Protein AF-A0A6G0QVW8-F1 (afdb_monomer)

Structure (mmCIF, N/CA/C/O backbone):
data_AF-A0A6G0QVW8-F1
#
_entry.id   AF-A0A6G0QVW8-F1
#
loop_
_atom_site.group_PDB
_atom_site.id
_atom_site.type_symbol
_atom_site.label_atom_id
_atom_site.label_alt_id
_atom_site.label_comp_id
_atom_site.label_asym_id
_atom_site.label_entity_id
_atom_site.label_seq_id
_atom_site.pdbx_PDB_ins_code
_atom_site.Cartn_x
_atom_site.Cartn_y
_atom_site.Cartn_z
_atom_site.occupancy
_atom_site.B_iso_or_equiv
_atom_site.auth_seq_id
_atom_site.auth_comp_id
_atom_site.auth_asym_id
_atom_site.auth_atom_id
_atom_site.pdbx_PDB_model_num
ATOM 1 N N . MET A 1 1 ? 10.914 24.239 -12.287 1.00 34.50 1 MET A N 1
ATOM 2 C CA . MET A 1 1 ? 11.666 23.550 -13.359 1.00 34.50 1 MET A CA 1
ATOM 3 C C . MET A 1 1 ? 11.267 22.083 -13.324 1.00 34.50 1 MET A C 1
ATOM 5 O O . MET A 1 1 ? 11.400 21.475 -12.271 1.00 34.50 1 MET A O 1
ATOM 9 N N . SER A 1 2 ? 10.661 21.552 -14.392 1.00 44.59 2 SER A N 1
ATOM 10 C CA . SER A 1 2 ? 10.109 20.190 -14.392 1.00 44.59 2 SER A CA 1
ATOM 11 C C . SER A 1 2 ? 11.240 19.161 -14.457 1.00 44.59 2 SER A C 1
ATOM 13 O O . SER A 1 2 ? 12.016 19.177 -15.412 1.00 44.59 2 SER A O 1
ATOM 15 N N . GLY A 1 3 ? 11.334 18.271 -13.469 1.00 45.84 3 GLY A N 1
ATOM 16 C CA . GLY A 1 3 ? 12.293 17.167 -13.465 1.00 45.84 3 GLY A CA 1
ATOM 17 C C . GLY A 1 3 ? 11.928 16.127 -14.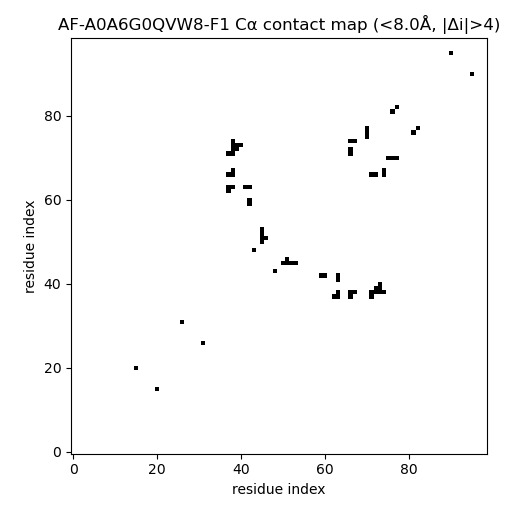522 1.00 45.84 3 GLY A C 1
ATOM 18 O O . GLY A 1 3 ? 11.253 15.146 -14.224 1.00 45.84 3 GLY A O 1
ATOM 19 N N . GLN A 1 4 ? 12.343 16.347 -15.770 1.00 46.50 4 GLN A N 1
ATOM 20 C CA . GLN A 1 4 ? 12.344 15.291 -16.774 1.00 46.50 4 GLN A CA 1
ATOM 21 C C . GLN A 1 4 ? 13.353 14.234 -16.326 1.00 46.50 4 GLN A C 1
ATOM 23 O O . GLN A 1 4 ? 14.554 14.490 -16.276 1.00 46.50 4 GLN A O 1
ATOM 28 N N . ALA A 1 5 ? 12.858 13.045 -15.983 1.00 47.91 5 ALA A N 1
ATOM 29 C CA . ALA A 1 5 ? 13.703 11.879 -15.792 1.00 47.91 5 ALA A CA 1
ATOM 30 C C . ALA A 1 5 ? 14.532 11.682 -17.069 1.00 47.91 5 ALA A C 1
ATOM 32 O O . ALA A 1 5 ? 13.962 11.460 -18.142 1.00 47.91 5 ALA A O 1
ATOM 33 N N . LEU A 1 6 ? 15.861 11.786 -16.956 1.00 47.53 6 LEU A N 1
ATOM 34 C CA . LEU A 1 6 ? 16.797 11.403 -18.007 1.00 47.53 6 LEU A CA 1
ATOM 35 C C . LEU A 1 6 ? 16.505 9.946 -18.372 1.00 47.53 6 LEU A C 1
ATOM 37 O O . LEU A 1 6 ? 16.933 9.011 -17.697 1.00 47.53 6 LEU A O 1
ATOM 41 N N . ARG A 1 7 ? 15.727 9.742 -19.437 1.00 54.81 7 ARG A N 1
ATOM 42 C CA . ARG A 1 7 ? 15.631 8.440 -20.083 1.00 54.81 7 ARG A CA 1
ATOM 43 C C . ARG A 1 7 ? 17.016 8.177 -20.648 1.00 54.81 7 ARG A C 1
ATOM 45 O O . ARG A 1 7 ? 17.372 8.761 -21.665 1.00 54.81 7 ARG A O 1
ATOM 52 N N . LEU A 1 8 ? 17.793 7.337 -19.966 1.00 56.69 8 LEU A N 1
ATOM 53 C CA . LEU A 1 8 ? 18.983 6.718 -20.538 1.00 56.69 8 LEU A CA 1
ATOM 54 C C . LEU A 1 8 ? 18.531 6.024 -21.826 1.00 56.69 8 LEU A C 1
ATOM 56 O O . LEU A 1 8 ? 17.899 4.966 -21.786 1.00 56.69 8 LEU A O 1
ATOM 60 N N . ALA A 1 9 ? 18.746 6.689 -22.959 1.00 53.59 9 ALA A N 1
ATOM 61 C CA . ALA A 1 9 ? 18.467 6.129 -24.264 1.00 53.59 9 ALA A CA 1
ATOM 62 C C . ALA A 1 9 ? 19.363 4.899 -24.407 1.00 53.59 9 ALA A C 1
ATOM 64 O O . ALA A 1 9 ? 20.585 5.006 -24.328 1.00 53.59 9 ALA A O 1
ATOM 65 N N . ARG A 1 10 ? 18.750 3.720 -24.542 1.00 58.16 10 ARG A N 1
ATOM 66 C CA . ARG A 1 10 ? 19.502 2.506 -24.847 1.00 58.16 10 ARG A CA 1
ATOM 67 C C . ARG A 1 10 ? 20.135 2.670 -26.222 1.00 58.16 10 ARG A C 1
ATOM 69 O O . ARG A 1 10 ? 19.403 2.895 -27.184 1.00 58.16 10 ARG A O 1
ATOM 76 N N . SER A 1 11 ? 21.454 2.519 -26.314 1.00 60.81 11 SER A N 1
ATOM 77 C CA . SER A 1 11 ? 22.100 2.333 -27.616 1.00 60.81 11 SER A CA 1
ATOM 78 C C . SER A 1 11 ? 21.628 0.993 -28.194 1.00 60.81 11 SER A C 1
ATOM 80 O O . SER A 1 11 ? 21.491 0.035 -27.424 1.00 60.81 11 SER A O 1
ATOM 82 N N . PRO A 1 12 ? 21.363 0.881 -29.505 1.00 63.81 12 PRO A N 1
ATOM 83 C CA . PRO A 1 12 ? 20.959 -0.383 -30.127 1.00 63.81 12 PRO A CA 1
ATOM 84 C C . PRO A 1 12 ? 21.976 -1.527 -29.928 1.00 63.81 12 PRO A C 1
ATOM 86 O O . PRO A 1 12 ? 21.599 -2.693 -29.994 1.00 63.81 12 PRO A O 1
ATOM 89 N N . GLU A 1 13 ? 23.230 -1.212 -29.598 1.00 68.38 13 GLU A N 1
ATOM 90 C CA . GLU A 1 13 ? 24.313 -2.155 -29.292 1.00 68.38 13 GLU A CA 1
ATOM 91 C C . GLU A 1 13 ? 24.300 -2.675 -27.843 1.00 68.38 13 GLU A C 1
ATOM 93 O O . GLU A 1 13 ? 25.033 -3.608 -27.512 1.00 68.38 13 GLU A O 1
ATOM 98 N N . GLN A 1 14 ? 23.490 -2.095 -26.949 1.00 67.38 14 GLN A N 1
ATOM 99 C CA . GLN A 1 14 ? 23.433 -2.530 -25.552 1.00 67.38 14 GLN A CA 1
ATOM 100 C C . GLN A 1 14 ? 22.645 -3.835 -25.415 1.00 67.38 14 GLN A C 1
ATOM 102 O O . GLN A 1 14 ? 21.409 -3.857 -25.367 1.00 67.38 14 GLN A O 1
ATOM 107 N N . SER A 1 15 ? 23.377 -4.939 -25.288 1.00 74.31 15 SER A N 1
ATOM 108 C CA . SER A 1 15 ? 22.825 -6.220 -24.862 1.00 74.31 15 SER A CA 1
ATOM 109 C C . SER A 1 15 ? 22.499 -6.201 -23.364 1.00 74.31 15 SER A C 1
ATOM 111 O O . SER A 1 15 ? 23.031 -5.413 -22.581 1.00 74.31 15 SER A O 1
ATOM 113 N N . ASN A 1 16 ? 21.545 -7.038 -22.951 1.00 80.75 16 ASN A N 1
ATOM 114 C CA . ASN A 1 16 ? 21.270 -7.217 -21.529 1.00 80.75 16 ASN A CA 1
ATOM 115 C C . ASN A 1 16 ? 22.464 -7.908 -20.873 1.00 80.75 16 ASN A C 1
ATOM 117 O O . ASN A 1 16 ? 22.942 -8.914 -21.399 1.00 80.75 16 ASN A O 1
ATOM 121 N N . GLU A 1 17 ? 22.862 -7.437 -19.694 1.00 85.81 17 GLU A N 1
ATOM 122 C CA . GLU A 1 17 ? 23.750 -8.214 -18.836 1.00 85.81 17 GLU A CA 1
ATOM 123 C C . GLU A 1 17 ? 23.143 -9.602 -18.564 1.00 85.81 17 GLU A C 1
ATOM 125 O O . GLU A 1 17 ? 21.905 -9.747 -18.537 1.00 85.81 17 GLU A O 1
ATOM 130 N N . PRO A 1 18 ? 23.983 -10.633 -18.357 1.00 87.50 18 PRO A N 1
ATOM 131 C CA . PRO A 1 18 ? 23.515 -11.951 -17.955 1.00 87.50 18 PRO A CA 1
ATOM 132 C C . PRO A 1 18 ? 22.513 -11.841 -16.799 1.00 87.50 18 PRO A C 1
ATOM 134 O O . PRO A 1 18 ? 22.715 -11.092 -15.850 1.00 87.50 18 PRO A O 1
ATOM 137 N N . TYR A 1 19 ? 21.401 -12.569 -16.897 1.00 84.69 19 TYR A N 1
ATOM 138 C CA . TYR A 1 19 ? 20.294 -12.573 -15.927 1.00 84.69 19 TYR A CA 1
ATOM 139 C C . TYR A 1 19 ? 19.463 -11.284 -15.793 1.00 84.69 19 TYR A C 1
ATOM 141 O O . TYR A 1 19 ? 18.382 -11.359 -15.214 1.00 84.69 19 TYR A O 1
ATOM 149 N N . ALA A 1 20 ? 19.836 -10.142 -16.383 1.00 82.81 20 ALA A N 1
ATOM 150 C CA . ALA A 1 20 ? 19.077 -8.892 -16.223 1.00 82.81 20 ALA A CA 1
ATOM 151 C C . ALA A 1 20 ? 17.607 -9.016 -16.678 1.00 82.81 20 ALA A C 1
ATOM 153 O O . ALA A 1 20 ? 16.679 -8.562 -16.001 1.00 82.81 20 ALA A O 1
ATOM 154 N N . TRP A 1 21 ? 17.367 -9.695 -17.805 1.00 82.69 21 TRP A N 1
ATOM 155 C CA . TRP A 1 21 ? 16.006 -9.961 -18.282 1.00 82.69 21 TRP A CA 1
ATOM 156 C C . TRP A 1 21 ? 15.268 -10.972 -17.395 1.00 82.69 21 TRP A C 1
ATOM 158 O O . TRP A 1 21 ? 14.102 -10.757 -17.060 1.00 82.69 21 TRP A O 1
ATOM 168 N N . ALA A 1 22 ? 15.951 -12.039 -16.969 1.00 85.38 22 ALA A N 1
ATOM 169 C CA . ALA A 1 22 ? 15.371 -13.069 -16.111 1.00 85.38 22 ALA A CA 1
ATOM 170 C C . ALA A 1 22 ? 14.924 -12.488 -14.759 1.00 85.38 22 ALA A C 1
ATOM 172 O O . ALA A 1 22 ? 13.785 -12.711 -14.349 1.00 85.38 22 ALA A O 1
ATOM 173 N N . SER A 1 23 ? 15.760 -11.660 -14.126 1.00 83.94 23 SER A N 1
ATOM 174 C CA . SER A 1 23 ? 15.455 -10.970 -12.868 1.00 83.94 23 SER A CA 1
ATOM 175 C C . SER A 1 23 ? 14.257 -10.028 -13.007 1.00 83.94 23 SER A C 1
ATOM 177 O O . SER A 1 23 ? 13.334 -10.064 -12.190 1.00 83.94 23 SER A O 1
ATOM 179 N N . ARG A 1 24 ? 14.196 -9.239 -14.091 1.00 84.38 24 ARG A N 1
ATOM 180 C CA . ARG A 1 24 ? 13.047 -8.362 -14.372 1.00 84.38 24 ARG A CA 1
ATOM 181 C C . ARG A 1 24 ? 11.751 -9.155 -14.547 1.00 84.38 24 ARG A C 1
ATOM 18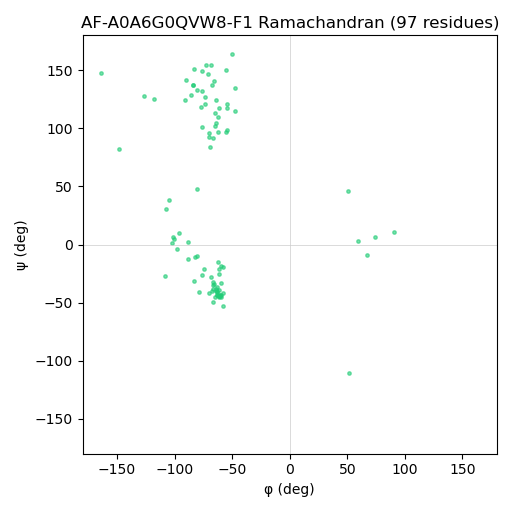3 O O . ARG A 1 24 ? 10.709 -8.757 -14.029 1.00 84.38 24 ARG A O 1
ATOM 190 N N . VAL A 1 25 ? 11.793 -10.260 -15.291 1.00 85.69 25 VAL A N 1
ATOM 191 C CA . VAL A 1 25 ? 10.615 -11.108 -15.529 1.00 85.69 25 VAL A CA 1
ATOM 192 C C . VAL A 1 25 ? 10.166 -11.803 -14.247 1.00 85.69 25 VAL A C 1
ATOM 194 O O . VAL A 1 25 ? 8.962 -11.873 -13.998 1.00 85.69 25 VAL A O 1
ATOM 197 N N . HIS A 1 26 ? 11.104 -12.271 -13.424 1.00 85.19 26 HIS A N 1
ATOM 198 C CA . HIS A 1 26 ? 10.812 -12.887 -12.133 1.00 85.19 26 HIS A CA 1
ATOM 199 C C . HIS A 1 26 ? 10.038 -11.925 -11.221 1.00 85.19 26 HIS A C 1
ATOM 201 O O . HIS A 1 26 ? 8.922 -12.239 -10.8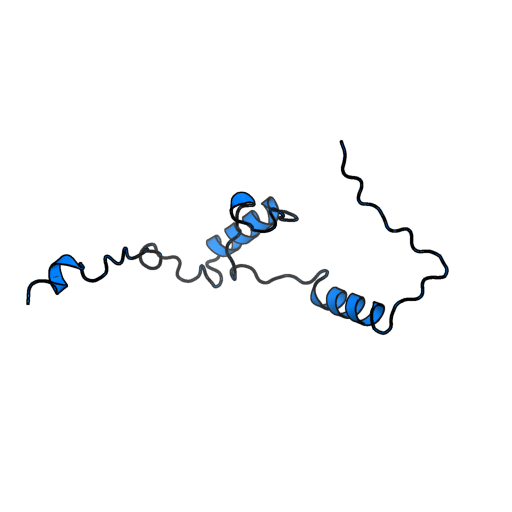05 1.00 85.19 26 HIS A O 1
ATOM 207 N N . LEU A 1 27 ? 10.558 -10.710 -11.017 1.00 82.19 27 LEU A N 1
ATOM 208 C CA . LEU A 1 27 ? 9.885 -9.688 -10.209 1.00 82.19 27 LEU A CA 1
ATOM 209 C C . LEU A 1 27 ? 8.547 -9.257 -10.813 1.00 82.19 27 LEU A C 1
ATOM 211 O O . LEU A 1 27 ? 7.563 -9.110 -10.094 1.00 82.19 27 LEU A O 1
ATOM 215 N N . ARG A 1 28 ? 8.459 -9.114 -12.142 1.00 78.62 28 ARG A N 1
ATOM 216 C CA . ARG A 1 28 ? 7.192 -8.775 -12.803 1.00 78.62 28 ARG A CA 1
ATOM 217 C C . ARG A 1 28 ? 6.109 -9.821 -12.526 1.00 78.62 28 ARG A C 1
ATOM 219 O O . ARG A 1 28 ? 4.975 -9.443 -12.259 1.00 78.62 28 ARG A O 1
ATOM 226 N N . ARG A 1 29 ? 6.443 -11.115 -12.584 1.00 81.06 29 ARG A N 1
ATOM 227 C CA . ARG A 1 29 ? 5.494 -12.214 -12.322 1.00 81.06 29 ARG A CA 1
ATOM 228 C C . ARG A 1 29 ? 5.015 -12.248 -10.870 1.00 81.06 29 ARG A C 1
ATOM 230 O O . ARG A 1 29 ? 3.871 -12.629 -10.627 1.00 81.06 29 ARG A O 1
ATOM 237 N N . LEU A 1 30 ? 5.883 -11.870 -9.933 1.00 75.94 30 LEU A N 1
ATOM 238 C CA . LEU A 1 30 ? 5.561 -11.828 -8.508 1.00 75.94 30 LEU A CA 1
ATOM 239 C C . LEU A 1 30 ? 4.747 -10.589 -8.126 1.00 75.94 30 LEU A C 1
ATOM 241 O O . LEU A 1 30 ? 3.812 -10.703 -7.340 1.00 75.94 30 LEU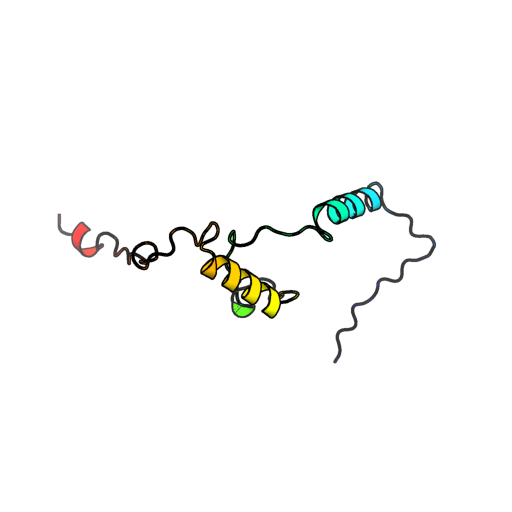 A O 1
ATOM 245 N N . CYS A 1 31 ? 5.081 -9.425 -8.684 1.00 72.75 31 CYS A N 1
ATOM 246 C CA . CYS A 1 31 ? 4.611 -8.146 -8.151 1.00 72.75 31 CYS A CA 1
ATOM 247 C C . CYS A 1 31 ? 3.552 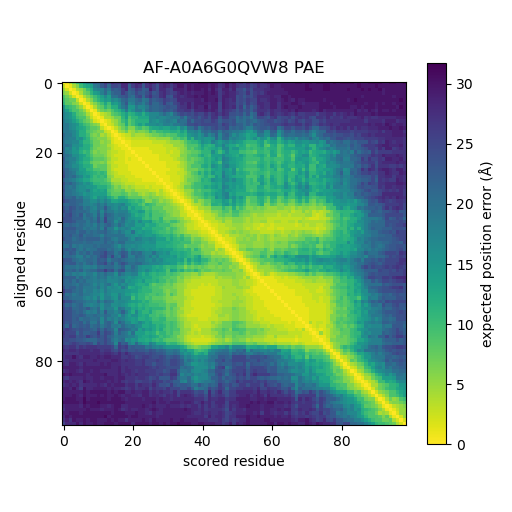-7.448 -9.017 1.00 72.75 31 CYS A C 1
ATOM 249 O O . CYS A 1 31 ? 2.759 -6.672 -8.494 1.00 72.75 31 CYS A O 1
ATOM 251 N N . VAL A 1 32 ? 3.512 -7.679 -10.335 1.00 74.31 32 VAL A N 1
ATOM 252 C CA . VAL A 1 32 ? 2.616 -6.924 -11.230 1.00 74.31 32 VAL A CA 1
ATOM 253 C C . VAL A 1 32 ? 1.270 -7.631 -11.379 1.00 74.31 32 VAL A C 1
ATOM 255 O O . VAL A 1 32 ? 1.208 -8.787 -11.789 1.00 74.31 32 VAL A O 1
ATOM 258 N N . GLY A 1 33 ? 0.180 -6.917 -11.076 1.00 69.56 33 GLY A N 1
ATOM 259 C CA . GLY A 1 33 ? -1.197 -7.405 -11.238 1.00 69.56 33 GLY A CA 1
ATOM 260 C C . GLY A 1 33 ? -1.643 -8.438 -10.196 1.00 69.56 33 GLY A C 1
ATOM 261 O O . GLY A 1 33 ? -2.732 -8.998 -10.313 1.00 69.56 33 GLY A O 1
ATOM 262 N N . LYS A 1 34 ? -0.818 -8.711 -9.180 1.00 70.38 34 LYS A N 1
ATOM 263 C CA . LYS A 1 34 ? -1.213 -9.518 -8.023 1.00 70.38 34 LYS A CA 1
ATOM 264 C C . LYS A 1 34 ? -1.926 -8.633 -7.005 1.00 70.38 34 LYS A C 1
ATOM 266 O O . LYS A 1 34 ? -1.486 -7.522 -6.726 1.00 70.38 34 LYS A O 1
ATOM 271 N N . HIS A 1 35 ? -3.014 -9.148 -6.444 1.00 66.19 35 HIS A N 1
ATOM 272 C CA . HIS A 1 35 ? -3.715 -8.493 -5.347 1.00 66.19 35 HIS A CA 1
ATOM 273 C C . HIS A 1 35 ? -2.924 -8.725 -4.059 1.00 66.19 35 HIS A C 1
ATOM 275 O O . HIS A 1 35 ? -2.712 -9.870 -3.652 1.00 66.19 35 HIS A O 1
ATOM 281 N N . ALA A 1 36 ? -2.459 -7.645 -3.438 1.00 68.19 36 ALA A N 1
ATOM 282 C CA . ALA A 1 36 ? -1.902 -7.708 -2.097 1.00 68.19 36 ALA A CA 1
ATOM 283 C C . ALA A 1 36 ? -3.030 -7.971 -1.088 1.00 68.19 36 ALA A C 1
ATOM 285 O O . ALA A 1 36 ? -4.162 -7.526 -1.280 1.00 68.19 36 ALA A O 1
ATOM 286 N N . ARG A 1 37 ? -2.733 -8.704 -0.010 1.00 71.06 37 ARG A N 1
ATOM 287 C CA . ARG A 1 37 ? -3.702 -8.899 1.074 1.00 71.06 37 ARG A CA 1
ATOM 288 C C . ARG A 1 37 ? -3.779 -7.627 1.917 1.00 71.06 37 ARG A C 1
ATOM 290 O O . ARG A 1 37 ? -2.749 -7.088 2.313 1.00 71.06 37 ARG A O 1
ATOM 297 N N . THR A 1 38 ? -4.993 -7.172 2.199 1.00 79.00 38 THR A N 1
ATOM 298 C CA . THR A 1 38 ? -5.274 -5.976 3.006 1.00 79.00 38 THR A CA 1
ATOM 299 C C . THR A 1 38 ? -5.241 -6.297 4.503 1.00 79.00 38 TH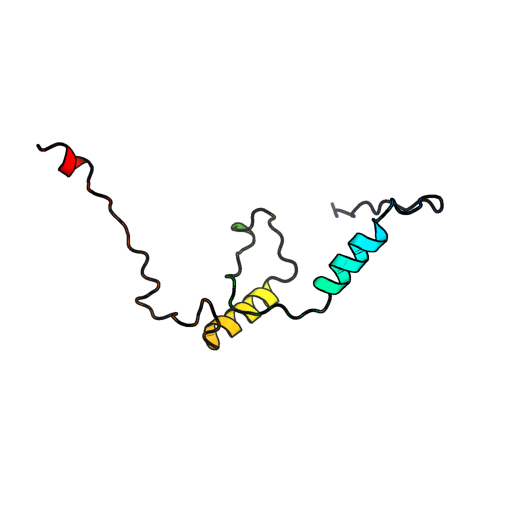R A C 1
ATOM 301 O O . THR A 1 38 ? -5.582 -7.413 4.890 1.00 79.00 38 THR A O 1
ATOM 304 N N . GLY A 1 39 ? -4.882 -5.326 5.350 1.00 79.94 39 GLY A N 1
ATOM 305 C CA . GLY A 1 39 ? -4.903 -5.484 6.815 1.00 79.94 39 GLY A CA 1
ATOM 306 C C . GLY A 1 39 ? -3.608 -6.003 7.451 1.00 79.94 39 GLY A C 1
ATOM 307 O O . GLY A 1 39 ? -3.603 -6.347 8.626 1.00 79.94 39 GLY A O 1
ATOM 308 N N . TYR A 1 40 ? -2.507 -6.072 6.701 1.00 82.38 40 TYR A N 1
ATOM 309 C CA . TYR A 1 40 ? -1.188 -6.470 7.223 1.00 82.38 40 TYR A CA 1
ATOM 310 C C . TYR A 1 40 ? -0.239 -5.287 7.470 1.00 82.38 40 TYR A C 1
ATOM 312 O O . TYR A 1 40 ? 0.912 -5.487 7.849 1.00 82.38 40 TYR A O 1
ATOM 320 N N . GLY A 1 41 ? -0.690 -4.056 7.233 1.00 81.31 41 GLY A N 1
ATOM 321 C CA . GLY A 1 41 ? 0.112 -2.863 7.461 1.00 81.31 41 GLY A CA 1
ATOM 322 C C . GLY A 1 41 ? -0.739 -1.602 7.492 1.00 81.31 41 GLY A C 1
ATOM 323 O O . GLY A 1 41 ? -1.735 -1.510 6.774 1.00 81.31 41 GLY A O 1
ATOM 324 N N . LYS A 1 42 ? -0.299 -0.644 8.311 1.00 83.38 42 LYS A N 1
ATOM 325 C CA . LYS A 1 42 ? -0.873 0.698 8.424 1.00 83.38 42 LYS A CA 1
ATOM 326 C C . LYS A 1 42 ? -0.291 1.611 7.347 1.00 83.38 42 LYS A C 1
ATOM 328 O O . LYS A 1 42 ? 0.927 1.594 7.128 1.00 83.38 42 LYS A O 1
ATOM 333 N N . VAL A 1 43 ? -1.122 2.425 6.702 1.00 84.88 43 VAL A N 1
ATOM 334 C CA . VAL A 1 43 ? -0.640 3.384 5.699 1.00 84.88 43 VAL A CA 1
ATOM 335 C C . VAL A 1 43 ? 0.059 4.535 6.417 1.00 84.88 43 VAL A C 1
ATOM 337 O O . VAL A 1 43 ? -0.474 5.132 7.351 1.00 84.88 43 VAL A O 1
ATOM 340 N N . LYS A 1 44 ? 1.296 4.827 6.006 1.00 81.44 44 LYS A N 1
ATOM 341 C CA . LYS A 1 44 ? 2.066 5.963 6.523 1.00 81.44 44 LYS A CA 1
ATOM 342 C C . LYS A 1 44 ? 1.806 7.195 5.675 1.00 81.44 44 LYS A C 1
ATOM 344 O O . LYS A 1 44 ? 1.741 7.097 4.448 1.00 81.44 44 LYS A O 1
ATOM 349 N N . THR A 1 45 ? 1.725 8.349 6.328 1.00 77.06 45 THR A N 1
ATOM 350 C CA . THR A 1 45 ? 1.702 9.628 5.617 1.00 77.06 45 THR A CA 1
ATOM 351 C C . THR A 1 45 ? 3.076 9.877 4.976 1.00 77.06 45 THR A C 1
ATOM 353 O O . THR A 1 45 ? 4.081 9.313 5.428 1.00 77.06 45 THR A O 1
ATOM 356 N N . PRO A 1 46 ? 3.169 10.668 3.897 1.00 73.56 46 PRO A N 1
ATOM 357 C CA . PRO A 1 46 ? 4.442 10.911 3.223 1.00 73.56 46 PRO A CA 1
ATOM 358 C C . PRO A 1 46 ? 5.466 11.598 4.136 1.00 73.56 46 PRO A C 1
ATOM 360 O O . PRO A 1 46 ? 6.655 11.358 3.971 1.00 73.56 46 PRO A O 1
ATOM 363 N N . GLU A 1 47 ? 5.030 12.343 5.153 1.00 76.88 47 GLU A N 1
ATOM 364 C CA . GLU A 1 47 ? 5.892 12.937 6.186 1.00 76.88 47 GLU A CA 1
ATOM 365 C C . GLU A 1 47 ? 6.517 11.879 7.109 1.00 76.88 47 GLU A C 1
ATOM 367 O O . GLU A 1 47 ? 7.601 12.074 7.650 1.00 76.88 47 GLU A O 1
ATOM 372 N N . GLN A 1 48 ? 5.839 10.742 7.288 1.00 74.25 48 GLN A N 1
ATOM 373 C CA . GLN A 1 48 ? 6.324 9.593 8.059 1.00 74.25 48 GLN A CA 1
ATOM 374 C C . GLN A 1 48 ? 7.137 8.610 7.204 1.00 74.25 48 GLN A C 1
ATOM 376 O O . GLN A 1 48 ? 7.750 7.677 7.736 1.00 74.25 48 GLN A O 1
ATOM 381 N N . SER A 1 49 ? 7.099 8.761 5.878 1.00 76.06 49 SER A N 1
ATOM 382 C CA . SER A 1 49 ? 7.814 7.903 4.943 1.00 76.06 49 SER A CA 1
ATOM 383 C C . SER A 1 49 ? 9.237 8.409 4.747 1.00 76.06 49 SER A C 1
ATOM 385 O O . SER A 1 49 ? 9.455 9.561 4.388 1.00 76.06 49 SER A O 1
ATOM 387 N N . ARG A 1 50 ? 10.221 7.518 4.909 1.00 70.81 50 ARG A N 1
ATOM 388 C CA . ARG A 1 50 ? 11.634 7.831 4.645 1.00 70.81 50 ARG A CA 1
ATOM 389 C C . ARG A 1 50 ? 11.869 8.265 3.196 1.00 70.81 50 ARG A C 1
ATOM 391 O O . ARG A 1 50 ? 12.730 9.099 2.942 1.00 70.81 50 ARG A O 1
ATOM 398 N N . ASP A 1 51 ? 11.093 7.705 2.274 1.00 71.44 51 ASP A N 1
ATOM 399 C CA . ASP A 1 51 ? 11.259 7.915 0.838 1.00 71.44 51 ASP A CA 1
ATOM 400 C C . ASP A 1 51 ? 10.307 8.993 0.292 1.00 71.44 51 ASP A C 1
ATOM 402 O O . ASP A 1 51 ? 10.351 9.305 -0.896 1.00 71.44 51 ASP A O 1
ATOM 406 N N . GLY A 1 52 ? 9.412 9.538 1.133 1.00 65.12 52 GLY A N 1
ATOM 407 C CA . GLY A 1 52 ? 8.455 10.597 0.778 1.00 65.12 52 GLY A CA 1
ATOM 408 C C . GLY A 1 52 ? 7.470 10.255 -0.350 1.00 65.12 52 GLY A C 1
ATOM 409 O O . GLY A 1 52 ? 6.683 11.106 -0.756 1.00 65.12 52 GLY A O 1
ATOM 410 N N . ALA A 1 53 ? 7.500 9.028 -0.871 1.00 64.31 53 ALA A N 1
ATOM 411 C CA . ALA A 1 53 ? 6.753 8.626 -2.053 1.00 64.31 53 ALA A CA 1
ATOM 412 C C . ALA A 1 53 ? 5.738 7.527 -1.722 1.00 64.31 53 ALA A C 1
ATOM 414 O O . ALA A 1 53 ? 6.080 6.459 -1.215 1.00 64.31 53 ALA A O 1
ATOM 415 N N . CYS A 1 54 ? 4.479 7.781 -2.071 1.00 70.31 54 CYS A N 1
ATOM 416 C CA . CYS A 1 54 ? 3.423 6.781 -2.159 1.00 70.31 54 CYS A CA 1
ATOM 417 C C . CYS A 1 54 ? 2.811 6.892 -3.558 1.00 70.31 54 CYS 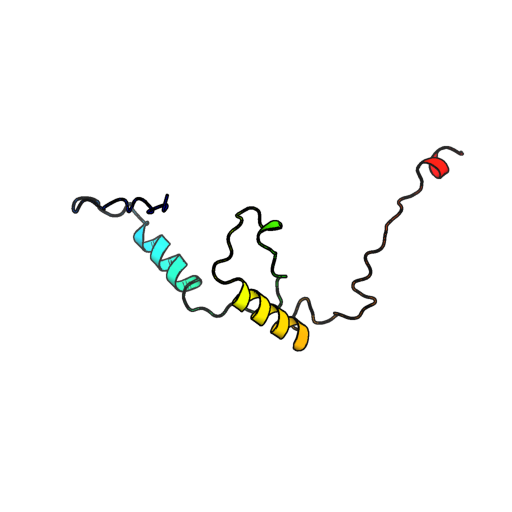A C 1
ATOM 419 O O . CYS A 1 54 ? 2.457 7.992 -3.974 1.00 70.31 54 CYS A O 1
ATOM 421 N N . VAL A 1 55 ? 2.723 5.778 -4.293 1.00 72.44 55 VAL A N 1
ATOM 422 C CA . VAL A 1 55 ? 2.273 5.788 -5.699 1.00 72.44 55 VAL A CA 1
ATOM 423 C C . VAL A 1 55 ? 0.817 6.247 -5.825 1.00 72.44 55 VAL A C 1
ATOM 425 O O . VAL A 1 55 ? 0.514 7.010 -6.730 1.00 72.44 55 VAL A O 1
ATOM 428 N N . ASP A 1 56 ? -0.059 5.811 -4.914 1.00 82.56 56 ASP A N 1
ATOM 429 C CA . ASP A 1 56 ? -1.486 6.160 -4.882 1.00 82.56 56 ASP A CA 1
ATOM 430 C C . ASP A 1 56 ? -1.972 6.197 -3.418 1.00 82.56 56 ASP A C 1
ATOM 432 O O . ASP A 1 56 ? -2.533 5.227 -2.902 1.00 82.56 56 ASP A O 1
ATOM 436 N N . MET A 1 57 ? -1.736 7.313 -2.722 1.00 81.12 57 MET A N 1
ATOM 437 C CA . MET A 1 57 ? -2.061 7.441 -1.292 1.00 81.12 57 MET A CA 1
ATOM 438 C C . MET A 1 57 ? -3.558 7.284 -1.012 1.00 81.12 57 MET A C 1
ATOM 440 O O . MET A 1 57 ? -3.940 6.563 -0.096 1.00 81.12 57 MET A O 1
ATOM 444 N N . GLU A 1 58 ? -4.405 7.908 -1.828 1.00 84.69 58 GLU A N 1
ATOM 445 C CA . GLU A 1 58 ? -5.860 7.855 -1.667 1.00 84.69 58 GLU A CA 1
ATOM 446 C C . GLU A 1 58 ? -6.387 6.415 -1.740 1.00 84.69 58 GLU A C 1
ATOM 448 O O . GLU A 1 58 ? -7.152 5.984 -0.878 1.00 84.69 58 GLU A O 1
ATOM 453 N N . LYS A 1 59 ? -5.914 5.626 -2.713 1.00 85.25 59 LYS A N 1
ATOM 454 C CA . LYS A 1 59 ? -6.308 4.216 -2.833 1.00 85.25 59 LYS A CA 1
ATOM 455 C C . LYS A 1 59 ? -5.790 3.379 -1.671 1.00 85.25 59 LYS A C 1
ATOM 457 O O . LYS A 1 59 ? -6.502 2.496 -1.204 1.00 85.25 59 LYS A O 1
ATOM 462 N N . MET A 1 60 ? -4.570 3.640 -1.198 1.00 85.06 60 MET A N 1
ATOM 463 C CA . MET A 1 60 ? -4.019 2.936 -0.036 1.00 85.06 60 MET A CA 1
ATOM 464 C C . MET A 1 60 ? -4.851 3.210 1.222 1.00 85.06 60 MET A C 1
ATOM 466 O O . MET A 1 60 ? -5.191 2.266 1.931 1.00 85.06 60 MET A O 1
ATOM 470 N N . LEU A 1 61 ? -5.251 4.465 1.451 1.00 87.12 61 LEU A N 1
ATOM 471 C CA . LEU A 1 61 ? -6.128 4.851 2.563 1.00 87.12 61 LEU A CA 1
ATOM 472 C C . LEU A 1 61 ? -7.518 4.209 2.455 1.00 87.12 61 LEU A C 1
ATOM 474 O O . LEU A 1 61 ? -8.047 3.718 3.447 1.00 87.12 61 LEU A O 1
ATOM 478 N N . GLN A 1 62 ? -8.097 4.141 1.252 1.00 87.94 62 GLN A N 1
ATOM 479 C CA . GLN A 1 62 ? -9.363 3.432 1.032 1.00 87.94 62 GLN A CA 1
ATOM 480 C C . GLN A 1 62 ? -9.248 1.941 1.388 1.00 87.94 62 GLN A C 1
ATOM 482 O O . GLN A 1 62 ? -10.116 1.399 2.069 1.00 87.94 62 GLN A O 1
ATOM 487 N N . GLN A 1 63 ? -8.168 1.274 0.970 1.00 87.56 63 GLN A N 1
ATOM 488 C CA . GLN A 1 63 ? -7.933 -0.139 1.291 1.00 87.56 63 GLN A CA 1
ATOM 489 C C . GLN A 1 63 ? -7.693 -0.370 2.789 1.00 87.56 63 GLN A C 1
ATOM 491 O O . GLN A 1 63 ? -8.123 -1.387 3.333 1.00 87.56 63 GLN A O 1
ATOM 496 N N . GLU A 1 64 ? -7.037 0.571 3.466 1.00 87.88 64 GL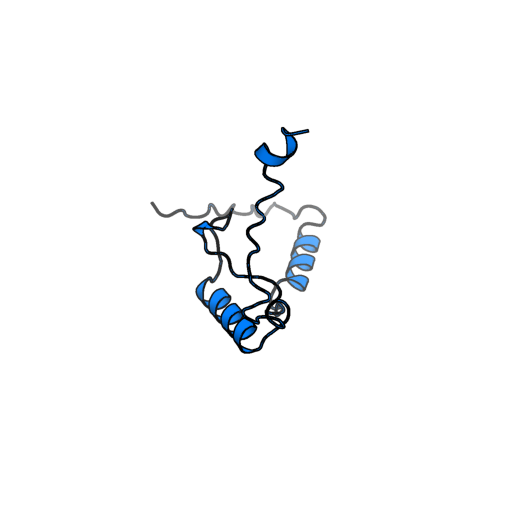U A N 1
ATOM 497 C CA . GLU A 1 64 ? -6.889 0.550 4.920 1.00 87.88 64 GLU A CA 1
ATOM 498 C C . GLU A 1 64 ? -8.239 0.697 5.624 1.00 87.88 64 GLU A C 1
ATOM 500 O O . GLU A 1 64 ? -8.552 -0.094 6.512 1.00 87.88 64 GLU A O 1
ATOM 505 N N . GLN A 1 65 ? -9.082 1.632 5.184 1.00 87.69 65 GLN A N 1
ATOM 506 C CA . GLN A 1 65 ? -10.408 1.827 5.764 1.00 87.69 65 GLN A CA 1
ATOM 507 C C . GLN A 1 65 ? -11.289 0.579 5.621 1.00 87.69 65 GLN A C 1
ATOM 509 O O . GLN A 1 65 ? -11.989 0.223 6.570 1.00 87.69 65 GLN A O 1
ATOM 514 N N . VAL A 1 66 ? -11.213 -0.110 4.476 1.00 88.94 66 VAL A N 1
ATOM 515 C CA . VAL A 1 66 ? -11.883 -1.403 4.255 1.00 88.94 66 VAL A CA 1
ATOM 516 C C . VAL A 1 66 ? -11.338 -2.475 5.203 1.00 88.94 66 VAL A C 1
ATOM 518 O O . VAL A 1 66 ? -12.106 -3.227 5.800 1.00 88.94 66 VAL A O 1
ATOM 521 N N . ALA A 1 67 ? -10.017 -2.537 5.395 1.00 88.06 67 ALA A N 1
ATOM 522 C CA . ALA A 1 67 ? -9.408 -3.491 6.319 1.00 88.06 67 ALA A CA 1
ATOM 523 C C . ALA A 1 67 ? -9.823 -3.247 7.780 1.00 88.06 67 ALA A C 1
ATOM 525 O O . ALA A 1 67 ? -10.060 -4.212 8.507 1.00 88.06 67 ALA A O 1
ATOM 526 N N . ILE A 1 68 ? -9.951 -1.981 8.188 1.00 86.56 68 ILE A N 1
ATOM 527 C CA . ILE A 1 68 ? -10.447 -1.585 9.511 1.00 86.56 68 ILE A CA 1
ATOM 528 C C . ILE A 1 68 ? -11.926 -1.957 9.658 1.00 86.56 68 ILE A C 1
ATOM 530 O O . ILE A 1 68 ? -12.301 -2.588 10.643 1.00 86.56 68 ILE A O 1
ATOM 534 N N . SER A 1 69 ? -12.770 -1.608 8.678 1.00 88.56 69 SER A N 1
ATOM 535 C CA . SER A 1 69 ? -14.216 -1.866 8.751 1.00 88.56 69 SER A CA 1
ATOM 536 C C . SER A 1 69 ? -14.547 -3.354 8.796 1.00 88.56 69 SER A C 1
ATOM 538 O O . SER A 1 69 ? -15.471 -3.763 9.491 1.00 88.56 69 SER A O 1
ATOM 540 N N . GLU A 1 70 ? -13.780 -4.168 8.072 1.00 88.81 70 GLU A N 1
ATOM 541 C CA . GLU A 1 70 ? -13.953 -5.621 8.027 1.00 88.81 70 GLU A CA 1
ATOM 542 C C . GLU A 1 70 ? -13.178 -6.353 9.133 1.00 88.81 70 GLU A C 1
ATOM 544 O O . GLU A 1 70 ? -13.195 -7.583 9.165 1.00 88.81 70 GLU A O 1
ATOM 549 N N . LYS A 1 71 ? -12.490 -5.623 10.027 1.00 85.81 71 LYS A N 1
ATOM 550 C CA . LYS A 1 71 ? -11.660 -6.178 11.109 1.00 85.81 71 LYS A CA 1
ATOM 551 C C . LYS A 1 71 ? -10.673 -7.237 10.604 1.00 85.81 71 LYS A C 1
ATOM 553 O O . LYS A 1 71 ? -10.537 -8.330 11.151 1.00 85.81 71 LYS A O 1
ATOM 558 N N . LYS A 1 72 ? -9.991 -6.933 9.500 1.00 83.56 72 LYS A N 1
ATOM 559 C CA . LYS A 1 72 ? -9.038 -7.854 8.874 1.00 83.56 72 LYS A CA 1
ATOM 560 C C . LYS A 1 72 ? -7.691 -7.824 9.587 1.00 83.56 72 LYS A C 1
ATOM 562 O O . LYS A 1 72 ? -7.093 -6.762 9.754 1.00 83.56 72 LYS A O 1
ATOM 567 N N . CYS A 1 73 ? -7.163 -9.012 9.877 1.00 86.12 73 CYS A N 1
ATOM 568 C CA . CYS A 1 73 ? -5.779 -9.238 10.303 1.00 86.12 73 CYS A CA 1
ATOM 569 C C . CYS A 1 73 ? -5.362 -8.340 11.478 1.00 86.12 73 CYS A C 1
ATOM 571 O O . CYS A 1 73 ? -5.874 -8.538 12.571 1.00 86.12 73 CYS A O 1
ATOM 573 N N . MET A 1 74 ? -4.470 -7.359 11.283 1.00 82.50 74 MET A N 1
ATOM 574 C CA . MET A 1 74 ? -3.995 -6.498 12.378 1.00 82.50 74 MET A CA 1
ATOM 575 C C . MET A 1 74 ? -5.102 -5.655 13.033 1.00 82.50 74 MET A C 1
ATOM 577 O O . MET A 1 74 ? -4.884 -5.101 14.103 1.00 82.50 74 MET A O 1
ATOM 581 N N . TYR A 1 75 ? -6.265 -5.540 12.386 1.00 85.94 75 TYR A N 1
ATOM 582 C CA . TYR A 1 75 ? -7.441 -4.839 12.902 1.00 85.94 75 TYR A CA 1
ATOM 583 C C . TYR A 1 75 ? -8.513 -5.791 13.461 1.00 85.94 75 TYR A C 1
ATOM 585 O O . TYR A 1 75 ? -9.610 -5.335 13.778 1.00 85.94 75 TYR A O 1
ATOM 593 N N . ALA A 1 76 ? -8.238 -7.100 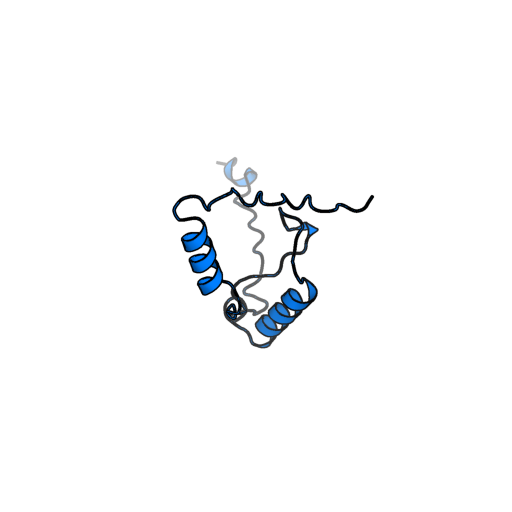13.547 1.00 82.56 76 ALA A N 1
ATOM 594 C CA . ALA A 1 76 ? -9.182 -8.090 14.074 1.00 82.56 76 ALA A CA 1
ATOM 595 C C . ALA A 1 76 ? -9.559 -7.799 15.534 1.00 82.56 76 ALA A C 1
ATOM 597 O O . ALA A 1 76 ? -10.743 -7.778 15.872 1.00 82.56 76 ALA A O 1
ATOM 598 N N . ASP A 1 77 ? -8.553 -7.451 16.337 1.00 72.56 77 ASP A N 1
ATOM 599 C CA . ASP A 1 77 ? -8.663 -7.188 17.774 1.00 72.56 77 ASP A CA 1
ATOM 600 C C . ASP A 1 77 ? -8.604 -5.678 18.066 1.00 72.56 77 ASP A C 1
ATOM 602 O O . ASP A 1 77 ? -7.944 -5.220 18.989 1.00 72.56 77 ASP A O 1
ATOM 606 N N . ALA A 1 78 ? -9.228 -4.855 17.218 1.00 62.78 78 ALA A N 1
ATOM 607 C CA . ALA A 1 78 ? -9.238 -3.399 17.385 1.00 62.78 78 ALA A CA 1
ATOM 608 C C . ALA A 1 78 ? -10.289 -2.930 18.415 1.00 62.78 78 ALA A C 1
ATOM 610 O O . ALA A 1 78 ? -11.086 -2.033 18.135 1.00 62.78 78 ALA A O 1
ATOM 611 N N . ASP A 1 79 ? -10.342 -3.551 19.590 1.00 60.66 79 ASP A N 1
ATOM 612 C CA . ASP A 1 79 ? -11.040 -3.014 20.755 1.00 60.66 79 ASP A CA 1
ATOM 613 C C . ASP A 1 79 ? -10.227 -1.879 21.403 1.00 60.66 79 ASP A C 1
ATOM 615 O O . ASP A 1 79 ? -8.998 -1.808 21.322 1.00 60.66 79 ASP A O 1
ATOM 619 N N . ALA A 1 80 ? -10.935 -0.917 22.005 1.00 56.94 80 ALA A N 1
ATOM 620 C CA . ALA A 1 80 ? -10.336 0.304 22.551 1.00 56.94 80 ALA A CA 1
ATOM 621 C C . ALA A 1 80 ? -9.320 0.030 23.679 1.00 56.94 80 ALA A C 1
ATOM 623 O O . ALA A 1 80 ? -8.455 0.866 23.933 1.00 56.94 80 ALA A O 1
ATOM 624 N N . GLU A 1 81 ? -9.404 -1.138 24.321 1.00 55.78 81 GLU A N 1
ATOM 625 C CA . GLU A 1 81 ? -8.504 -1.568 25.396 1.00 55.78 81 GLU A CA 1
ATOM 626 C C . GLU A 1 81 ? -7.191 -2.177 24.876 1.00 55.78 81 GLU A C 1
ATOM 628 O O . GLU A 1 81 ? -6.147 -1.957 25.488 1.00 55.78 81 GLU A O 1
ATOM 633 N N . SER A 1 82 ? -7.183 -2.844 23.716 1.00 52.91 82 SER A N 1
ATOM 634 C CA . SER A 1 82 ? -5.971 -3.476 23.158 1.00 52.91 82 SER A CA 1
ATOM 635 C C . SER A 1 82 ? -4.974 -2.482 22.556 1.00 52.91 82 SER A C 1
ATOM 637 O O . SER A 1 82 ? -3.787 -2.781 22.433 1.00 52.91 82 SER A O 1
ATOM 639 N N . ASN A 1 83 ? -5.436 -1.280 22.197 1.00 51.41 83 ASN A N 1
ATOM 640 C CA . ASN A 1 83 ? -4.610 -0.193 21.655 1.00 51.41 83 ASN A CA 1
ATOM 641 C C . ASN A 1 83 ? -4.175 0.825 22.724 1.00 51.41 83 ASN A C 1
ATOM 643 O O . ASN A 1 83 ? -3.653 1.893 22.388 1.00 51.41 83 ASN A O 1
ATOM 647 N N . ALA A 1 84 ? -4.400 0.526 24.007 1.00 54.50 84 ALA A N 1
ATOM 648 C CA . ALA A 1 84 ? -3.911 1.352 25.096 1.00 54.50 84 ALA A CA 1
ATOM 649 C C . ALA A 1 84 ? -2.375 1.345 25.090 1.00 54.50 84 ALA A C 1
ATOM 651 O O . ALA A 1 84 ? -1.725 0.383 25.500 1.00 54.50 84 ALA A O 1
ATOM 652 N N . THR A 1 85 ? -1.778 2.443 24.628 1.00 52.66 85 THR A N 1
ATOM 653 C CA . THR A 1 85 ? -0.354 2.710 24.817 1.00 52.66 85 THR A CA 1
ATOM 654 C C . THR A 1 85 ? -0.103 2.816 26.317 1.00 52.66 85 THR A C 1
ATOM 656 O O . THR A 1 85 ? -0.339 3.866 26.915 1.00 52.66 85 THR A O 1
ATOM 659 N N . VAL A 1 86 ? 0.350 1.730 26.946 1.00 61.38 86 VAL A N 1
ATOM 660 C CA . VAL A 1 86 ? 0.784 1.773 28.343 1.00 61.38 86 VAL A CA 1
ATOM 661 C C . VAL A 1 86 ? 1.970 2.730 28.406 1.00 61.38 86 VAL A C 1
ATOM 663 O O . VAL A 1 86 ? 3.046 2.437 27.883 1.00 61.38 86 VAL A O 1
ATOM 666 N N . GLN A 1 87 ? 1.767 3.896 29.021 1.00 57.03 87 GLN A N 1
ATOM 667 C CA . GLN A 1 87 ? 2.864 4.764 29.430 1.00 57.03 87 GLN A CA 1
ATOM 668 C C . GLN A 1 87 ? 3.626 4.023 30.529 1.00 57.03 87 GLN A C 1
ATOM 670 O O . GLN A 1 87 ? 3.264 4.068 31.703 1.00 57.03 87 GLN A O 1
ATOM 675 N N . TRP A 1 88 ? 4.648 3.267 30.132 1.00 61.03 88 TRP A N 1
ATOM 676 C CA . TRP A 1 88 ? 5.599 2.681 31.063 1.00 61.03 88 TRP A CA 1
ATOM 677 C C . TRP A 1 88 ? 6.453 3.807 31.634 1.00 61.03 88 TRP A C 1
ATOM 679 O O . TRP A 1 88 ? 7.487 4.183 31.083 1.00 61.03 88 TRP A O 1
ATOM 689 N N . HIS A 1 89 ? 6.016 4.342 32.765 1.00 63.69 89 HIS A N 1
ATOM 690 C CA . HIS A 1 89 ? 6.926 4.972 33.700 1.00 63.69 89 HIS A CA 1
ATOM 691 C C . HIS A 1 89 ? 7.745 3.820 34.287 1.00 63.69 89 HIS A C 1
ATOM 693 O O . HIS A 1 89 ? 7.259 3.092 35.148 1.00 63.69 89 HIS A O 1
ATOM 699 N N . GLY A 1 90 ? 8.932 3.552 33.731 1.00 64.50 90 GLY A N 1
ATOM 700 C CA . GLY A 1 90 ? 9.866 2.598 34.336 1.00 64.50 90 GLY A CA 1
ATOM 701 C C . GLY A 1 90 ? 10.071 2.911 35.824 1.00 64.50 90 GLY A C 1
ATOM 702 O O . GLY A 1 90 ? 9.712 3.999 36.273 1.00 64.50 90 GLY A O 1
ATOM 703 N N . ALA A 1 91 ? 10.628 1.963 36.587 1.00 61.62 91 ALA A N 1
ATOM 704 C CA . ALA A 1 91 ? 10.926 2.181 38.002 1.00 61.62 91 ALA A CA 1
ATOM 705 C C . ALA A 1 91 ? 11.650 3.522 38.163 1.00 61.62 91 ALA A C 1
ATOM 707 O O . ALA A 1 91 ? 12.733 3.714 37.606 1.00 61.62 91 ALA A O 1
ATOM 708 N N . ASP A 1 92 ? 10.984 4.455 38.842 1.00 58.31 92 ASP A N 1
ATOM 709 C CA . ASP A 1 92 ? 11.457 5.816 39.006 1.00 58.31 92 ASP A CA 1
ATOM 710 C C . ASP A 1 92 ? 12.867 5.728 39.588 1.00 58.31 92 ASP A C 1
ATOM 712 O O . ASP A 1 92 ? 13.074 5.109 40.634 1.00 58.31 92 ASP A O 1
ATOM 716 N N . THR A 1 93 ? 13.870 6.267 38.897 1.00 56.38 93 THR A N 1
ATOM 717 C CA . THR A 1 93 ? 15.266 6.145 39.344 1.00 56.38 93 THR A CA 1
ATOM 718 C C . THR A 1 93 ? 15.468 6.766 40.727 1.00 56.38 93 THR A C 1
ATOM 720 O O . THR A 1 93 ? 16.415 6.416 41.419 1.00 56.38 93 THR A O 1
ATOM 723 N N . ALA A 1 94 ? 14.548 7.635 41.164 1.00 57.81 94 ALA A N 1
ATOM 724 C CA . ALA A 1 94 ? 14.483 8.156 42.525 1.00 57.81 94 ALA A CA 1
ATOM 725 C C . ALA A 1 94 ? 14.142 7.084 43.585 1.00 57.81 94 ALA A C 1
ATOM 727 O O . ALA A 1 94 ? 14.643 7.157 44.705 1.00 57.81 94 ALA A O 1
ATOM 728 N N . ALA A 1 95 ? 13.340 6.070 43.243 1.00 56.00 95 ALA A N 1
ATOM 729 C CA . ALA A 1 95 ? 12.972 4.980 44.148 1.00 56.00 95 ALA A CA 1
ATOM 730 C C . ALA A 1 95 ? 14.104 3.951 44.333 1.00 56.00 95 ALA A C 1
ATOM 732 O O . ALA A 1 95 ? 14.188 3.323 45.382 1.00 56.00 95 ALA A O 1
ATOM 733 N N . LEU A 1 96 ? 15.002 3.811 43.349 1.00 52.34 96 LEU A N 1
ATOM 734 C CA . LEU A 1 96 ? 16.151 2.891 43.398 1.00 52.34 96 LEU A CA 1
ATOM 735 C C . LEU A 1 96 ? 17.359 3.423 44.191 1.00 52.34 96 LEU A C 1
ATOM 737 O O . LEU A 1 96 ? 18.297 2.673 44.430 1.00 52.34 96 LEU A O 1
ATOM 741 N N . VAL A 1 97 ? 17.366 4.703 44.580 1.00 59.50 97 VAL A N 1
ATOM 742 C CA . VAL A 1 97 ? 18.496 5.351 45.288 1.00 59.50 97 VAL A CA 1
ATOM 743 C C . VAL A 1 97 ? 18.242 5.461 46.804 1.00 59.50 97 VAL A C 1
ATOM 745 O O . VAL A 1 97 ? 19.047 6.038 47.526 1.00 59.50 97 VAL A O 1
ATOM 748 N N . SER A 1 98 ? 17.136 4.902 47.307 1.00 55.56 98 SER A N 1
ATOM 749 C CA . SER A 1 98 ? 16.756 4.974 48.730 1.00 55.56 98 SER A CA 1
ATOM 750 C C . SER A 1 98 ? 16.932 3.656 49.507 1.00 55.56 98 SER A C 1
ATOM 752 O O . SER A 1 98 ? 16.179 3.424 50.451 1.00 55.56 98 SER A O 1
ATOM 754 N N . GLU A 1 99 ? 17.904 2.811 49.144 1.00 43.50 99 GLU A N 1
ATOM 755 C CA . GLU A 1 99 ? 18.369 1.692 49.996 1.00 43.50 99 GLU A CA 1
ATOM 756 C C . GLU A 1 99 ? 19.711 2.000 50.671 1.00 43.50 99 GLU A C 1
ATOM 758 O O . GLU A 1 99 ? 20.624 2.515 49.983 1.00 43.50 99 GLU A O 1
#

Organism: NCBI:txid53985

pLDDT: mean 71.33, std 13.63, range [34.5, 88.94]

Secondary structure (DSSP, 8-state):
--------PPPTT-PPPTTHHHHHHHHHHHHSSPPPPSSSSPPPPTTT-TT---S-HHHHHHHHHHHHHTT-GGGTT--TTTT-------S-TTGGG--

Sequence (99 aa):
MSGQALRLARSPEQSNEPYAWASRVHLRRLCVGKHARTGYGKVKTPEQSRDGACVDMEKMLQQEQVAISEKKCMYADADAESNATVQWHGADTAALVSE

Solvent-accessible surface area (backbone atoms only — not comparable to full-atom values): 6642 Å² total; per-residue (Å²): 133,85,84,72,76,82,74,80,75,76,56,93,83,67,71,76,60,89,60,52,64,58,54,52,52,52,51,43,72,67,61,58,92,56,84,79,80,67,24,81,69,81,87,71,55,50,90,75,37,94,79,55,73,66,97,54,58,69,61,50,49,52,47,45,52,50,17,52,75,68,33,26,67,79,31,53,71,68,49,82,74,75,70,57,78,77,81,76,77,62,84,52,70,75,69,75,69,74,122

Radius of gyration: 23.77 Å; Cα contacts (8 Å, |Δi|>4): 36; chains: 1; bounding box: 38×37×80 Å

Foldseek 3Di:
DDPDDPPPPDDPPDDDDPCNVVVVVVCCVVPPPDDDDADPDDQDQLVRDPVSDDPCSPVNVVSNVVCCVVCHDNSVPVDPVVPPPPPPPDDPVVVVVPD

Mean predicted aligned error: 16.0 Å